Protein AF-A0A942E0E8-F1 (afdb_monomer_lite)

Organism: NCBI:txid2831468

Secondary structure (DSSP, 8-state):
--HHHHHHHHT--HHHHHHHHHHTT-----------------------TTS---HHHHHHHHHGGGEEEETTEEEETTEEE-HHHHHHHTTPPPP---

Structure (mmCIF, N/CA/C/O backbone):
data_AF-A0A942E0E8-F1
#
_entry.id   AF-A0A942E0E8-F1
#
loop_
_atom_site.group_PDB
_atom_site.id
_atom_site.type_symbol
_atom_site.label_atom_id
_atom_site.label_alt_id
_atom_site.label_comp_id
_atom_site.label_asym_id
_atom_site.label_entity_id
_atom_site.label_seq_id
_atom_site.pdbx_PDB_ins_code
_atom_site.Cartn_x
_atom_site.Cartn_y
_atom_site.Cartn_z
_atom_site.occupancy
_atom_site.B_iso_or_equiv
_atom_site.auth_seq_id
_atom_site.auth_comp_id
_atom_site.auth_asym_id
_atom_site.auth_atom_id
_atom_site.pdbx_PDB_model_num
ATOM 1 N N . MET A 1 1 ? -24.456 -1.479 18.696 1.00 61.03 1 MET A N 1
ATOM 2 C CA . MET A 1 1 ? -24.775 -0.623 19.852 1.00 61.03 1 MET A CA 1
ATOM 3 C C . MET A 1 1 ? -24.013 0.693 19.727 1.00 61.03 1 MET A C 1
ATOM 5 O O . MET A 1 1 ? -22.837 0.775 20.072 1.00 61.03 1 MET A O 1
ATOM 9 N N . ASN A 1 2 ? -24.642 1.698 19.129 1.00 80.88 2 ASN A N 1
ATOM 10 C CA . ASN A 1 2 ? -24.104 3.039 18.932 1.00 80.88 2 ASN A CA 1
ATOM 11 C C . ASN A 1 2 ? -24.375 3.914 20.175 1.00 80.88 2 ASN A C 1
ATOM 13 O O . ASN A 1 2 ? -25.296 3.651 20.944 1.00 80.88 2 ASN A O 1
ATOM 17 N N . ARG A 1 3 ? -23.587 4.976 20.395 1.00 78.19 3 ARG A N 1
ATOM 18 C CA . ARG A 1 3 ? -23.702 5.830 21.605 1.00 78.19 3 ARG A CA 1
ATOM 19 C C . ARG A 1 3 ? -25.061 6.533 21.714 1.00 78.19 3 ARG A C 1
ATOM 21 O O . ARG A 1 3 ? -25.519 6.809 22.817 1.00 78.19 3 ARG A O 1
ATOM 28 N N . GLU A 1 4 ? -25.679 6.810 20.570 1.00 82.56 4 GLU A N 1
ATOM 29 C CA . GLU A 1 4 ? -27.012 7.413 20.451 1.00 82.56 4 GLU A CA 1
ATOM 30 C C . GLU A 1 4 ? -28.120 6.449 20.883 1.00 82.56 4 GLU A C 1
ATOM 32 O O . GLU A 1 4 ? -29.027 6.850 21.605 1.00 82.56 4 GLU A O 1
ATOM 37 N N . GLU A 1 5 ? -27.991 5.164 20.547 1.00 83.00 5 GLU A N 1
ATOM 38 C CA . GLU A 1 5 ? -28.930 4.120 20.975 1.00 83.00 5 GLU A CA 1
ATOM 39 C C . GLU A 1 5 ? -28.883 3.932 22.498 1.00 83.00 5 GLU A C 1
ATOM 41 O O . GLU A 1 5 ? -29.920 3.801 23.140 1.00 83.00 5 GLU A O 1
ATOM 46 N N . ILE A 1 6 ? -27.686 3.998 23.096 1.00 80.44 6 ILE A N 1
ATOM 47 C CA . ILE A 1 6 ? -27.494 3.922 24.555 1.00 80.44 6 ILE A CA 1
ATOM 48 C C . ILE A 1 6 ? -28.147 5.128 25.247 1.00 80.44 6 ILE A C 1
ATOM 50 O O . ILE A 1 6 ? -28.820 4.974 26.262 1.00 80.44 6 ILE A O 1
ATOM 54 N N . ALA A 1 7 ? -27.978 6.331 24.696 1.00 86.44 7 ALA A N 1
ATOM 55 C CA . ALA A 1 7 ? -28.595 7.538 25.244 1.00 86.44 7 ALA A CA 1
ATOM 56 C C . ALA A 1 7 ? -30.131 7.457 25.230 1.00 86.44 7 ALA A C 1
ATOM 58 O O . ALA A 1 7 ? -30.764 7.758 26.241 1.00 86.44 7 ALA A O 1
ATOM 59 N N . ALA A 1 8 ? -30.714 6.991 24.121 1.00 86.19 8 ALA A N 1
ATOM 60 C CA . ALA A 1 8 ? -32.157 6.808 23.990 1.00 86.19 8 ALA A CA 1
ATOM 61 C C . ALA A 1 8 ? -32.697 5.716 24.928 1.00 86.19 8 ALA A C 1
ATOM 63 O O . ALA A 1 8 ? -33.716 5.921 25.580 1.00 86.19 8 ALA A O 1
ATOM 64 N N . TYR A 1 9 ? -31.990 4.589 25.048 1.00 87.94 9 TYR A N 1
ATOM 65 C CA . TYR A 1 9 ? -32.406 3.461 25.885 1.00 87.94 9 TYR A CA 1
ATOM 66 C C . TYR A 1 9 ? -32.433 3.804 27.380 1.00 87.94 9 TYR A C 1
ATOM 68 O O . TYR A 1 9 ? -33.354 3.420 28.094 1.00 87.94 9 TYR A O 1
ATOM 76 N N . TYR A 1 10 ? -31.435 4.551 27.856 1.00 86.38 10 TYR A N 1
ATOM 77 C CA . TYR A 1 10 ? -31.328 4.932 29.267 1.00 86.38 10 TYR A CA 1
ATOM 78 C C . TYR A 1 10 ? -31.939 6.309 29.579 1.00 86.38 10 TYR A C 1
ATOM 80 O O . TYR A 1 10 ? -31.873 6.749 30.724 1.00 86.38 10 TYR A O 1
ATOM 88 N N . GLY A 1 11 ? -32.506 7.009 28.588 1.00 89.94 11 GLY A N 1
ATOM 89 C CA . GLY A 1 11 ? -33.097 8.342 28.768 1.00 89.94 11 GLY A CA 1
ATOM 90 C C . GLY A 1 11 ? -32.101 9.407 29.243 1.00 89.94 11 GLY A C 1
ATOM 91 O O . GLY A 1 11 ? -32.480 10.380 29.893 1.00 89.94 11 GLY A O 1
ATOM 92 N N . VAL A 1 12 ? -30.809 9.222 28.962 1.00 89.56 12 VAL A N 1
ATOM 93 C CA . VAL A 1 12 ? -29.727 10.104 29.420 1.00 89.56 12 VAL A CA 1
ATOM 94 C C . VAL A 1 12 ? -29.124 10.886 28.261 1.00 89.56 12 VAL A C 1
ATOM 96 O O . VAL A 1 12 ? -29.130 10.457 27.111 1.00 89.56 12 VAL A O 1
ATOM 99 N N . SER A 1 13 ? -28.532 12.042 28.562 1.00 86.00 13 SER A N 1
ATOM 100 C CA . SER A 1 13 ? -27.863 12.850 27.544 1.00 86.00 13 SER A CA 1
ATOM 101 C C . SER A 1 13 ? -26.610 12.162 26.985 1.00 86.00 13 SER A C 1
ATOM 103 O O . SER A 1 13 ? -25.866 11.482 27.698 1.00 86.00 13 SER A O 1
ATOM 105 N N . LEU A 1 14 ? -26.303 12.425 25.708 1.00 83.62 14 LEU A N 1
ATOM 106 C CA . LEU A 1 14 ? -25.084 11.938 25.041 1.00 83.62 14 LEU A CA 1
ATOM 107 C C . LEU A 1 14 ? -23.798 12.304 25.799 1.00 83.62 14 LEU A C 1
ATOM 109 O O . LEU A 1 14 ? -22.821 11.555 25.773 1.00 83.62 14 LEU A O 1
ATOM 113 N N . ALA A 1 15 ? -23.783 13.455 26.475 1.00 84.44 15 ALA A N 1
ATOM 114 C CA . ALA A 1 15 ? -22.653 13.894 27.288 1.00 84.44 15 ALA A CA 1
ATOM 115 C C . ALA A 1 15 ? -22.421 12.972 28.496 1.00 84.44 15 ALA A C 1
ATOM 117 O O . ALA A 1 15 ? -21.274 12.662 28.822 1.00 84.44 15 ALA A O 1
ATOM 118 N N . ARG A 1 16 ? -23.500 12.487 29.121 1.00 86.12 16 ARG A N 1
ATOM 119 C CA . ARG A 1 16 ? -23.427 11.571 30.263 1.00 86.12 16 ARG A CA 1
ATOM 120 C C . ARG A 1 16 ? -22.938 10.188 29.844 1.00 86.12 16 ARG A C 1
ATOM 122 O O . ARG A 1 16 ? -22.036 9.653 30.478 1.00 86.12 16 ARG A O 1
ATOM 129 N N . VAL A 1 17 ? -23.417 9.688 28.704 1.00 84.38 17 VAL A N 1
ATOM 130 C CA . VAL A 1 17 ? -22.925 8.435 28.105 1.00 84.38 17 VAL A CA 1
ATOM 131 C C . VAL A 1 17 ? -21.430 8.522 27.770 1.00 84.38 17 VAL A C 1
ATOM 133 O O . VAL A 1 17 ? -20.679 7.592 28.047 1.00 84.38 17 VAL A O 1
ATOM 136 N N . LYS A 1 18 ? -20.958 9.654 27.224 1.00 82.06 18 LYS A N 1
ATOM 137 C CA . LYS A 1 18 ? -19.524 9.869 26.947 1.00 82.06 18 LYS A CA 1
ATOM 138 C C . LYS A 1 18 ? -18.667 9.848 28.216 1.00 82.06 18 LYS A C 1
ATOM 140 O O . LYS A 1 18 ? -17.576 9.286 28.173 1.00 82.06 18 LYS A O 1
ATOM 145 N N . ARG A 1 19 ? -19.147 10.437 29.320 1.00 83.75 19 ARG A N 1
ATOM 146 C CA . ARG A 1 19 ? -18.457 10.395 30.620 1.00 83.75 19 ARG A CA 1
ATOM 147 C C . ARG A 1 19 ? -18.349 8.975 31.159 1.00 83.75 19 ARG A C 1
ATOM 149 O O . ARG A 1 19 ? -17.252 8.567 31.507 1.00 83.75 19 ARG A O 1
ATOM 156 N N . TRP A 1 20 ? -19.432 8.203 31.128 1.00 85.56 20 TRP A N 1
ATOM 157 C CA . TRP A 1 20 ? -19.399 6.806 31.568 1.00 85.56 20 TRP A CA 1
ATOM 158 C C . TRP A 1 20 ? -18.444 5.947 30.744 1.00 85.56 20 TRP A C 1
ATOM 160 O O . TRP A 1 20 ? -17.701 5.157 31.308 1.00 85.56 20 TRP A O 1
ATOM 170 N N . ILE A 1 21 ? -18.398 6.130 29.421 1.00 79.06 21 ILE A N 1
ATOM 171 C CA . ILE A 1 21 ? -17.434 5.419 28.563 1.00 79.06 21 ILE A CA 1
ATOM 172 C C . ILE A 1 21 ? -15.987 5.763 28.951 1.00 79.06 21 ILE A C 1
ATOM 174 O O . ILE A 1 21 ? -15.130 4.882 28.934 1.00 79.06 21 ILE A O 1
ATOM 178 N N . ALA A 1 22 ? -15.719 7.025 29.301 1.00 79.38 22 ALA A N 1
ATOM 179 C CA . ALA A 1 22 ? -14.399 7.465 29.744 1.00 79.38 22 ALA A CA 1
ATOM 180 C C . ALA A 1 22 ? -14.037 6.929 31.142 1.00 79.38 22 ALA A C 1
ATOM 182 O O . ALA A 1 22 ? -12.912 6.483 31.338 1.00 79.38 22 ALA A O 1
ATOM 183 N N . GLU A 1 23 ? -14.981 6.934 32.088 1.00 80.69 23 GLU A N 1
ATOM 184 C CA . GLU A 1 23 ? -14.788 6.434 33.460 1.00 80.69 23 GLU A CA 1
ATOM 185 C C . GLU A 1 23 ? -14.635 4.911 33.516 1.00 80.69 23 GLU A C 1
ATOM 187 O O . GLU A 1 23 ? -13.802 4.399 34.256 1.00 80.69 23 GLU A O 1
ATOM 192 N N . LEU A 1 24 ? -15.396 4.179 32.698 1.00 79.81 24 LEU A N 1
ATOM 193 C CA . LEU A 1 24 ? -15.352 2.716 32.633 1.00 79.81 24 LEU A CA 1
ATOM 194 C C . LEU A 1 24 ? -14.158 2.186 31.824 1.00 79.81 24 LEU A C 1
ATOM 196 O O . LEU A 1 24 ? -14.026 0.975 31.659 1.00 79.81 24 LEU A O 1
ATOM 200 N N . GLY A 1 25 ? -13.313 3.070 31.280 1.00 70.06 25 GLY A N 1
ATOM 201 C CA . GLY A 1 25 ? -12.127 2.686 30.513 1.00 70.06 25 GLY A CA 1
ATOM 202 C C . GLY A 1 25 ? -12.437 1.846 29.273 1.00 70.06 25 GLY A C 1
ATOM 203 O O . GLY A 1 25 ? -11.551 1.154 28.774 1.00 70.06 25 GLY A O 1
ATOM 204 N N . VAL A 1 26 ? -13.678 1.878 28.771 1.00 67.62 26 VAL A N 1
ATOM 205 C CA . VAL A 1 26 ? -14.065 1.102 27.591 1.00 67.62 26 VAL A CA 1
ATOM 206 C C . VAL A 1 26 ? -13.301 1.690 26.408 1.00 67.62 26 VAL A C 1
ATOM 208 O O . VAL A 1 26 ? -13.554 2.850 26.056 1.00 67.62 26 VAL A O 1
ATOM 211 N N . PRO A 1 27 ? -12.366 0.940 25.788 1.00 61.59 27 PRO A N 1
ATOM 212 C CA . PRO A 1 27 ? -11.603 1.450 24.664 1.00 61.59 27 PRO A CA 1
ATOM 213 C C . PRO A 1 27 ? -12.603 1.895 23.608 1.00 61.59 27 PRO A C 1
ATOM 215 O O . PRO A 1 27 ? -13.450 1.116 23.160 1.00 61.59 27 PRO A O 1
ATOM 218 N N . ALA A 1 28 ? -12.567 3.189 23.279 1.00 60.31 28 ALA A N 1
ATOM 219 C CA . ALA A 1 28 ? -13.449 3.755 22.281 1.00 60.31 28 ALA A CA 1
ATOM 220 C C . ALA A 1 28 ? -13.306 2.891 21.034 1.00 60.31 28 ALA A C 1
ATOM 222 O O . ALA A 1 28 ? -12.205 2.816 20.492 1.00 60.31 28 ALA A O 1
ATOM 223 N N . SER A 1 29 ? -14.397 2.214 20.640 1.00 55.97 29 SER A N 1
ATOM 224 C CA . SER A 1 29 ? -14.442 1.397 19.428 1.00 55.97 29 SER A CA 1
ATOM 225 C C . SER A 1 29 ? -13.718 2.184 18.354 1.00 55.97 29 SER A C 1
ATOM 227 O O . SER A 1 29 ? -14.131 3.305 18.028 1.00 55.97 29 SER A O 1
ATOM 229 N N . HIS A 1 30 ? -12.556 1.666 17.949 1.00 54.16 30 HIS A N 1
ATOM 230 C CA . HIS A 1 30 ? -11.719 2.295 16.954 1.00 54.16 30 HIS A CA 1
ATOM 231 C C . HIS A 1 30 ? -12.606 2.409 15.724 1.00 54.16 30 HIS A C 1
ATOM 233 O O . HIS A 1 30 ? -12.765 1.449 14.976 1.00 54.16 30 HIS A O 1
ATOM 239 N N . LYS A 1 31 ? -13.211 3.585 15.514 1.00 49.78 31 LYS A N 1
ATOM 240 C CA . LYS A 1 31 ? -13.616 3.984 14.180 1.00 49.78 31 LYS A CA 1
ATOM 241 C C . LYS A 1 31 ? -12.324 3.852 13.407 1.00 49.78 31 LYS A C 1
ATOM 243 O O . LYS A 1 31 ? -11.398 4.631 13.638 1.00 49.78 31 LYS A O 1
ATOM 248 N N . THR A 1 32 ? -12.236 2.812 12.584 1.00 50.28 32 THR A N 1
ATOM 249 C CA . THR A 1 32 ? -11.285 2.732 11.491 1.00 50.28 32 THR A CA 1
ATOM 250 C C . THR A 1 32 ? -11.319 4.113 10.878 1.00 50.28 32 THR A C 1
ATOM 252 O O . THR A 1 32 ? -12.335 4.506 10.301 1.00 50.28 32 THR A O 1
ATOM 255 N N . LYS A 1 33 ? -10.280 4.913 11.150 1.00 46.78 33 LYS A N 1
ATOM 256 C CA . LYS A 1 33 ? -10.065 6.180 10.471 1.00 46.78 33 LYS A CA 1
ATOM 257 C C . LYS A 1 33 ? -10.079 5.763 9.016 1.00 46.78 33 LYS A C 1
ATOM 259 O O . LYS A 1 33 ? -9.122 5.145 8.561 1.00 46.78 33 LYS A O 1
ATOM 264 N N . GLY A 1 34 ? -11.194 6.008 8.331 1.00 47.69 34 GLY A N 1
ATOM 265 C CA . GLY A 1 34 ? -11.211 6.002 6.888 1.00 47.69 34 GLY A CA 1
ATOM 266 C C . GLY A 1 34 ? -10.115 6.979 6.537 1.00 47.69 34 GLY A C 1
ATOM 267 O O . GLY A 1 34 ? -10.233 8.174 6.816 1.00 47.69 34 GLY A O 1
ATOM 268 N N . THR A 1 35 ? -8.984 6.453 6.089 1.00 50.47 35 THR A N 1
ATOM 269 C CA . THR A 1 35 ? -7.904 7.250 5.550 1.00 50.47 35 THR A CA 1
ATOM 270 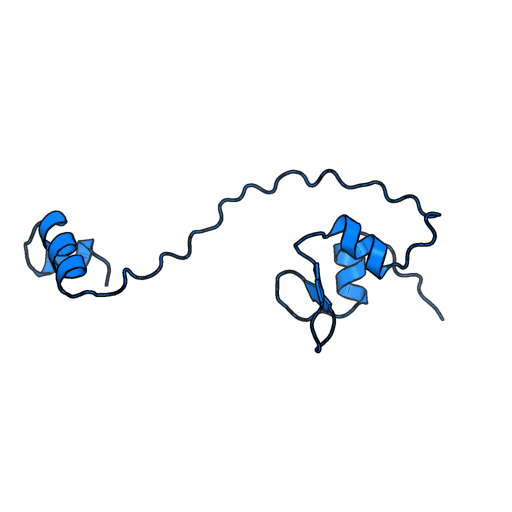C C . THR A 1 35 ? -8.467 7.837 4.274 1.00 50.47 35 THR A C 1
ATOM 272 O O . THR A 1 35 ? -8.261 7.309 3.188 1.00 50.47 35 THR A O 1
ATOM 275 N N . ASN A 1 36 ? -9.192 8.944 4.418 1.00 48.59 36 ASN A N 1
ATOM 276 C CA . ASN A 1 36 ? -9.411 9.935 3.382 1.00 48.59 36 ASN A CA 1
ATOM 277 C C . ASN A 1 36 ? -8.069 10.642 3.138 1.00 48.59 36 ASN A C 1
ATOM 279 O O . ASN A 1 36 ? -7.929 11.856 3.240 1.00 48.59 36 ASN A O 1
ATOM 283 N N . THR A 1 37 ? -7.033 9.853 2.861 1.00 51.56 37 THR A N 1
ATOM 284 C CA . THR A 1 37 ? -5.872 10.339 2.150 1.00 51.56 37 THR A CA 1
ATOM 285 C C . THR A 1 37 ? -6.344 10.343 0.713 1.00 51.56 37 THR A C 1
ATOM 287 O O . THR A 1 37 ? -6.317 9.309 0.048 1.00 51.56 37 THR A O 1
ATOM 290 N N . ALA A 1 38 ? -6.854 11.491 0.262 1.00 51.84 38 ALA A N 1
ATOM 291 C CA . ALA A 1 38 ? -6.986 11.752 -1.162 1.00 51.84 38 ALA A CA 1
ATOM 292 C C . ALA A 1 38 ? -5.705 11.232 -1.837 1.00 51.84 38 ALA A C 1
ATOM 294 O O . ALA A 1 38 ? -4.615 11.522 -1.321 1.00 51.84 38 ALA A O 1
ATOM 295 N N . PRO A 1 39 ? -5.791 10.411 -2.899 1.00 51.59 39 PRO A N 1
ATOM 296 C CA . PRO A 1 39 ? -4.597 9.929 -3.563 1.00 51.59 39 PRO A CA 1
ATOM 297 C C . PRO A 1 39 ? -3.851 11.168 -4.049 1.00 51.59 39 PRO A C 1
ATOM 299 O O . PRO A 1 39 ? -4.276 11.828 -4.995 1.00 51.59 39 PRO A O 1
ATOM 302 N N . ARG A 1 40 ? -2.756 11.526 -3.361 1.00 52.06 40 ARG A N 1
ATOM 303 C CA . ARG A 1 40 ? -1.778 12.457 -3.920 1.00 52.06 40 ARG A CA 1
ATOM 304 C C . ARG A 1 40 ? -1.483 11.904 -5.309 1.00 52.06 40 ARG A C 1
ATOM 306 O O . ARG A 1 40 ? -1.182 10.708 -5.382 1.00 52.06 40 ARG A O 1
ATOM 313 N N . PRO A 1 41 ? -1.585 12.700 -6.385 1.00 48.91 41 PRO A N 1
ATOM 314 C CA . PRO A 1 41 ? -1.075 12.264 -7.667 1.00 48.91 41 PRO A CA 1
ATOM 315 C C . PRO A 1 41 ? 0.398 11.957 -7.427 1.00 48.91 41 PRO A C 1
ATOM 317 O O . PRO A 1 41 ? 1.209 12.851 -7.188 1.00 48.91 41 PRO A O 1
ATOM 320 N N . VAL A 1 42 ? 0.709 10.664 -7.340 1.00 54.97 42 VAL A N 1
ATOM 321 C CA . VAL A 1 42 ? 2.076 10.186 -7.247 1.00 54.97 42 VAL A CA 1
ATOM 322 C C . VAL A 1 42 ? 2.663 10.631 -8.566 1.00 54.97 42 VAL A C 1
ATOM 324 O O . VAL A 1 42 ? 2.261 10.138 -9.620 1.00 54.97 42 VAL A O 1
ATOM 327 N N . MET A 1 43 ? 3.497 11.665 -8.502 1.00 48.56 43 MET A N 1
ATOM 328 C CA . MET A 1 43 ? 4.276 12.149 -9.624 1.00 48.56 43 MET A CA 1
ATOM 329 C C . MET A 1 43 ? 5.076 10.940 -10.089 1.00 48.56 43 MET A C 1
ATOM 331 O O . MET A 1 43 ? 6.031 10.547 -9.426 1.00 48.56 43 MET A O 1
ATOM 335 N N . ARG A 1 44 ? 4.571 10.251 -11.119 1.00 50.16 44 ARG A N 1
ATOM 336 C CA . ARG A 1 44 ? 5.153 9.005 -11.607 1.00 50.16 44 ARG A CA 1
ATOM 337 C C . ARG A 1 44 ? 6.533 9.388 -12.120 1.00 50.16 44 ARG A C 1
ATOM 339 O O . ARG A 1 44 ? 6.589 10.158 -13.083 1.00 50.16 44 ARG A O 1
ATOM 346 N N . PRO A 1 45 ? 7.630 8.920 -11.508 1.00 54.19 45 PRO A N 1
ATOM 347 C CA . PRO A 1 45 ? 8.916 9.042 -12.158 1.00 54.19 45 PRO A CA 1
ATOM 348 C C . PRO A 1 45 ? 8.763 8.298 -13.483 1.00 54.19 45 PRO A C 1
ATOM 350 O O . PRO A 1 45 ? 8.370 7.129 -13.491 1.00 54.19 45 PRO A O 1
ATOM 353 N N . ARG A 1 46 ? 8.982 8.981 -14.610 1.00 54.31 46 ARG A N 1
ATOM 354 C CA . ARG A 1 46 ? 9.229 8.291 -15.876 1.00 54.31 46 ARG A CA 1
ATOM 355 C C . ARG A 1 46 ? 10.591 7.632 -15.700 1.00 54.31 46 ARG A C 1
ATOM 357 O O . ARG A 1 46 ? 11.603 8.255 -15.988 1.00 54.31 46 ARG A O 1
ATOM 364 N N . VAL A 1 47 ? 10.605 6.452 -15.082 1.00 57.47 47 VAL A N 1
ATOM 365 C CA . VAL A 1 47 ? 11.817 5.644 -14.976 1.00 57.47 47 VAL A CA 1
ATOM 366 C C . VAL A 1 47 ? 12.163 5.284 -16.411 1.00 57.47 47 VAL A C 1
ATOM 368 O O . VAL A 1 47 ? 11.341 4.667 -17.089 1.00 57.47 47 VAL A O 1
ATOM 371 N N . ALA A 1 48 ? 13.295 5.786 -16.896 1.00 58.28 48 ALA A N 1
ATOM 372 C CA . ALA A 1 48 ? 13.736 5.507 -18.248 1.00 58.28 48 ALA A CA 1
ATOM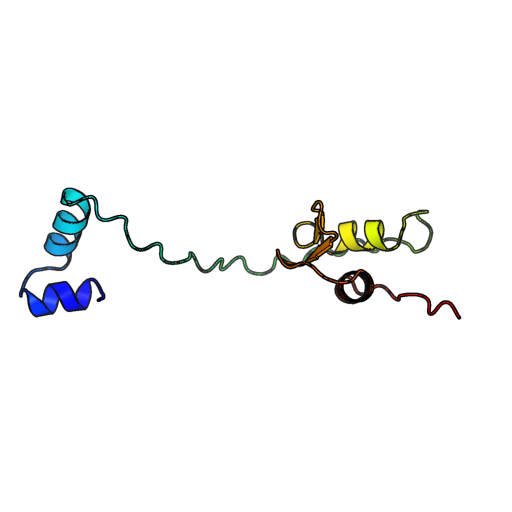 373 C C . ALA A 1 48 ? 13.987 4.000 -18.377 1.00 58.28 48 ALA A C 1
ATOM 375 O O . ALA A 1 48 ? 14.299 3.308 -17.399 1.00 58.28 48 ALA A O 1
ATOM 376 N N . ASP A 1 49 ? 13.814 3.461 -19.580 1.00 60.56 49 ASP A N 1
ATOM 377 C CA . ASP A 1 49 ? 13.953 2.024 -19.784 1.00 60.56 49 ASP A CA 1
ATOM 378 C C . ASP A 1 49 ? 15.387 1.518 -19.516 1.00 60.56 49 ASP A C 1
ATOM 380 O O . ASP A 1 49 ? 15.546 0.365 -19.110 1.00 60.56 49 ASP A O 1
ATOM 384 N N . ASP A 1 50 ? 16.382 2.410 -19.556 1.00 59.50 50 ASP A N 1
ATOM 385 C CA . ASP A 1 50 ? 17.821 2.117 -19.559 1.00 59.50 50 ASP A CA 1
ATOM 386 C C . ASP A 1 50 ? 18.567 2.260 -18.215 1.00 59.50 50 ASP A C 1
ATOM 388 O O . ASP A 1 50 ? 19.784 2.098 -18.174 1.00 59.50 50 ASP A O 1
ATOM 392 N N . ASP A 1 51 ? 17.890 2.506 -17.089 1.00 63.91 51 ASP A N 1
ATOM 393 C CA . ASP A 1 51 ? 18.570 2.755 -15.796 1.00 63.91 51 ASP A CA 1
ATOM 394 C C . ASP A 1 51 ? 19.260 1.513 -15.167 1.00 63.91 51 ASP A C 1
ATOM 396 O O . ASP A 1 51 ? 19.683 1.548 -14.012 1.00 63.91 51 ASP A O 1
ATOM 400 N N . GLY A 1 52 ? 19.345 0.377 -15.874 1.00 75.50 52 GLY A N 1
ATOM 401 C CA . GLY A 1 52 ? 19.935 -0.869 -15.352 1.00 75.50 52 GLY A CA 1
ATOM 402 C C . GLY A 1 52 ? 19.165 -1.493 -14.176 1.00 75.50 52 GLY A C 1
ATOM 403 O O . GLY A 1 52 ? 19.650 -2.422 -13.533 1.00 75.50 52 GLY A O 1
ATOM 404 N N . LEU A 1 53 ? 17.963 -0.987 -13.889 1.00 79.06 53 LEU A N 1
ATOM 405 C CA . LEU A 1 53 ? 17.107 -1.435 -12.794 1.00 79.06 53 LEU A CA 1
ATOM 406 C C . LEU A 1 53 ? 16.309 -2.677 -13.184 1.00 79.06 53 LEU A C 1
ATOM 408 O O . LEU A 1 53 ? 15.732 -2.761 -14.272 1.00 79.06 53 LEU A O 1
ATOM 412 N N . THR A 1 54 ? 16.180 -3.604 -12.239 1.00 84.00 54 THR A N 1
ATOM 413 C CA . THR A 1 54 ? 15.298 -4.766 -12.389 1.00 84.00 54 THR A CA 1
ATOM 414 C C . THR A 1 54 ? 13.830 -4.327 -12.460 1.00 84.00 54 THR A C 1
ATOM 416 O O . THR A 1 54 ? 13.436 -3.299 -11.900 1.00 84.00 54 THR A O 1
ATOM 419 N N . LEU A 1 55 ? 12.968 -5.138 -13.087 1.00 83.62 55 LEU A N 1
ATOM 420 C CA . LEU A 1 55 ? 11.519 -4.872 -13.158 1.00 83.62 55 LEU A CA 1
ATOM 421 C C . LEU A 1 55 ? 10.893 -4.637 -11.774 1.00 83.62 55 LEU A C 1
ATOM 423 O O . LEU A 1 55 ? 9.974 -3.835 -11.627 1.00 83.62 55 LEU A O 1
ATOM 427 N N . ILE A 1 56 ? 11.416 -5.306 -10.747 1.00 86.06 56 ILE A N 1
ATOM 428 C CA . ILE A 1 56 ? 10.955 -5.184 -9.362 1.00 86.06 56 ILE A CA 1
ATOM 429 C C . ILE A 1 56 ? 11.403 -3.861 -8.737 1.00 86.06 56 ILE A C 1
ATOM 431 O O . ILE A 1 56 ? 10.635 -3.242 -8.003 1.00 86.06 56 ILE A O 1
ATOM 435 N N . GLU A 1 57 ? 12.614 -3.394 -9.026 1.00 83.44 57 GLU A N 1
ATOM 436 C CA . GLU A 1 57 ? 13.085 -2.087 -8.559 1.00 83.44 57 GLU A CA 1
ATOM 437 C C . GLU A 1 57 ? 12.337 -0.947 -9.246 1.00 83.44 57 GLU A C 1
ATOM 439 O O . GLU A 1 57 ? 11.892 -0.020 -8.566 1.00 83.44 57 GLU A O 1
ATOM 444 N N . LYS A 1 58 ? 12.085 -1.064 -10.557 1.00 83.88 58 LYS A N 1
ATOM 445 C CA . LYS A 1 58 ? 11.193 -0.147 -11.281 1.00 83.88 58 LYS A CA 1
ATOM 446 C C . LYS A 1 58 ? 9.793 -0.153 -10.660 1.00 83.88 58 LYS A C 1
ATOM 448 O O . LYS A 1 58 ? 9.242 0.907 -10.361 1.00 83.88 58 LYS A O 1
ATOM 453 N N . ALA A 1 59 ? 9.244 -1.334 -10.367 1.00 85.69 59 ALA A N 1
ATOM 454 C CA . ALA A 1 59 ? 7.951 -1.456 -9.698 1.00 85.69 59 ALA A CA 1
ATOM 455 C C . ALA A 1 59 ? 7.959 -0.809 -8.305 1.00 85.69 59 ALA A C 1
ATOM 457 O O . ALA A 1 59 ? 7.003 -0.125 -7.949 1.00 85.69 59 ALA A O 1
ATOM 458 N N . ARG A 1 60 ? 9.047 -0.942 -7.538 1.00 86.31 60 ARG A N 1
ATOM 459 C CA . ARG A 1 60 ? 9.200 -0.313 -6.219 1.00 86.31 60 ARG A CA 1
ATOM 460 C C . ARG A 1 60 ? 9.252 1.208 -6.306 1.00 86.31 60 ARG A C 1
ATOM 462 O O . ARG A 1 60 ? 8.656 1.868 -5.458 1.00 86.31 60 ARG A O 1
ATOM 469 N N . LEU A 1 61 ? 9.920 1.767 -7.313 1.00 85.56 61 LEU A N 1
ATOM 470 C CA . LEU A 1 61 ? 9.948 3.215 -7.543 1.00 85.56 61 LEU A CA 1
ATOM 471 C C . LEU A 1 61 ? 8.556 3.761 -7.880 1.00 85.56 61 LEU A C 1
ATOM 473 O O . LEU A 1 61 ? 8.173 4.815 -7.376 1.00 85.56 61 LEU A O 1
ATOM 477 N N . ILE A 1 62 ? 7.782 3.028 -8.685 1.00 84.19 62 ILE A N 1
ATOM 478 C CA . ILE A 1 62 ? 6.442 3.448 -9.116 1.00 84.19 62 ILE A CA 1
ATOM 479 C C . ILE A 1 62 ? 5.401 3.256 -8.001 1.00 84.19 62 ILE A C 1
ATOM 481 O O . ILE A 1 62 ? 4.602 4.152 -7.725 1.00 84.19 62 ILE A O 1
ATOM 485 N N . LEU A 1 63 ? 5.392 2.088 -7.353 1.00 85.62 63 LEU A N 1
ATOM 486 C CA . LEU A 1 63 ? 4.412 1.718 -6.325 1.00 85.62 63 LEU A CA 1
ATOM 487 C C . LEU A 1 63 ? 4.744 2.319 -4.952 1.00 85.62 63 LEU A C 1
ATOM 489 O O . LEU A 1 63 ? 3.847 2.514 -4.125 1.00 85.62 63 LEU A O 1
ATOM 493 N N . GLY A 1 64 ? 6.017 2.626 -4.695 1.00 86.31 64 GLY A N 1
ATOM 494 C CA . GLY A 1 64 ? 6.489 3.245 -3.462 1.00 86.31 64 GLY A CA 1
ATOM 495 C C . GLY A 1 64 ? 6.011 2.495 -2.220 1.00 86.31 64 GLY A C 1
ATOM 496 O O . GLY A 1 64 ? 6.250 1.302 -2.064 1.00 86.31 64 GLY A O 1
ATOM 497 N N . LYS A 1 65 ? 5.281 3.195 -1.342 1.00 85.38 65 LYS A N 1
ATOM 498 C CA . LYS A 1 65 ? 4.762 2.658 -0.067 1.00 85.38 65 LYS A CA 1
ATOM 499 C C . LYS A 1 65 ? 3.708 1.556 -0.220 1.00 85.38 65 LYS A C 1
ATOM 501 O O . LYS A 1 65 ? 3.395 0.897 0.765 1.00 85.38 65 LYS A O 1
ATOM 506 N N . ARG A 1 66 ? 3.129 1.387 -1.412 1.00 84.25 66 ARG A N 1
ATOM 507 C CA . ARG A 1 66 ? 2.162 0.311 -1.684 1.00 84.25 66 ARG A CA 1
ATOM 508 C C . ARG A 1 66 ? 2.845 -1.037 -1.843 1.00 84.25 66 ARG A C 1
ATOM 510 O O . ARG A 1 66 ? 2.209 -2.065 -1.634 1.00 84.25 66 ARG A O 1
ATOM 517 N N . MET A 1 67 ? 4.123 -1.024 -2.214 1.00 86.25 67 MET A N 1
ATOM 518 C CA . MET A 1 67 ? 4.928 -2.217 -2.383 1.00 86.25 67 MET A CA 1
ATOM 519 C C . MET A 1 67 ? 5.829 -2.421 -1.168 1.00 86.25 67 MET A C 1
ATOM 521 O O . MET A 1 67 ? 6.670 -1.582 -0.848 1.00 86.25 67 MET A O 1
ATOM 525 N N . SER A 1 68 ? 5.695 -3.585 -0.545 1.00 86.81 68 SER A N 1
ATOM 526 C CA . SER A 1 68 ? 6.544 -4.027 0.560 1.00 86.81 68 SER A CA 1
ATOM 527 C C . SER A 1 68 ? 7.126 -5.403 0.257 1.00 86.81 68 SER A C 1
ATOM 529 O O . SER A 1 68 ? 6.657 -6.114 -0.634 1.00 86.81 68 S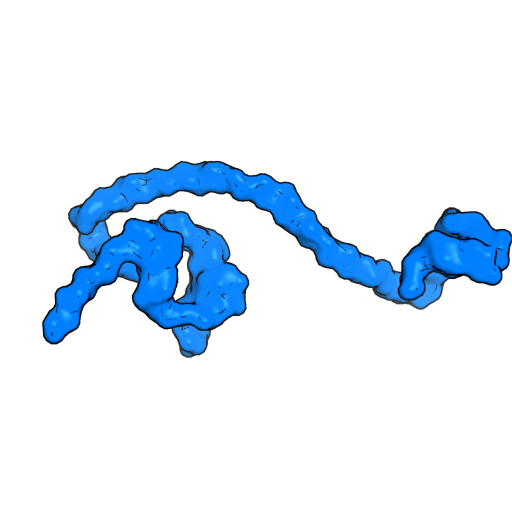ER A O 1
ATOM 531 N N . ARG A 1 69 ? 8.164 -5.790 0.997 1.00 87.31 69 ARG A N 1
ATOM 532 C CA . ARG A 1 69 ? 8.759 -7.125 0.931 1.00 87.31 69 ARG A CA 1
ATOM 533 C C . ARG A 1 69 ? 8.763 -7.728 2.326 1.00 87.31 69 ARG A C 1
ATOM 535 O O . ARG A 1 69 ? 9.093 -7.036 3.283 1.00 87.31 69 ARG A O 1
ATOM 542 N N . ASP A 1 70 ? 8.416 -9.001 2.401 1.00 85.75 70 ASP A N 1
ATOM 543 C CA . ASP A 1 70 ? 8.466 -9.804 3.619 1.00 85.75 70 ASP A CA 1
ATOM 544 C C . ASP A 1 70 ? 9.173 -11.139 3.331 1.00 85.75 70 ASP A C 1
ATOM 546 O O . ASP A 1 70 ? 9.507 -11.439 2.179 1.00 85.75 70 ASP A O 1
ATOM 550 N N . TYR A 1 71 ? 9.381 -11.972 4.353 1.00 85.44 71 TYR A N 1
ATOM 551 C CA . TYR A 1 71 ? 9.973 -13.309 4.195 1.00 85.44 71 TYR A CA 1
ATOM 552 C C . TYR A 1 71 ? 9.145 -14.224 3.277 1.00 85.44 71 TYR A C 1
ATOM 554 O O . TYR A 1 71 ? 9.684 -15.150 2.679 1.00 85.44 71 TYR A O 1
ATOM 562 N N . ARG A 1 72 ? 7.840 -13.951 3.135 1.00 83.19 72 ARG A N 1
ATOM 563 C CA . ARG A 1 72 ? 6.914 -14.697 2.263 1.00 83.19 72 ARG A CA 1
ATOM 564 C C . ARG A 1 72 ? 6.945 -14.258 0.796 1.00 83.19 72 ARG A C 1
ATOM 566 O O . ARG A 1 72 ? 6.296 -14.897 -0.026 1.00 83.19 72 ARG A O 1
ATOM 573 N N . GLY A 1 73 ? 7.638 -13.166 0.465 1.00 87.94 73 GLY A N 1
ATOM 574 C CA . GLY A 1 73 ? 7.698 -12.613 -0.889 1.00 87.94 73 GLY A CA 1
ATOM 575 C C . GLY A 1 73 ? 7.279 -11.146 -0.963 1.00 87.94 73 GLY A C 1
ATOM 576 O O . GLY A 1 73 ? 7.544 -10.356 -0.053 1.00 87.94 73 GLY A O 1
ATOM 577 N N . TYR A 1 74 ? 6.652 -10.766 -2.077 1.00 89.56 74 TYR A N 1
ATOM 578 C CA . TYR A 1 74 ? 6.263 -9.382 -2.340 1.00 89.56 74 TYR A CA 1
ATOM 579 C C . TYR A 1 74 ? 4.824 -9.107 -1.934 1.00 89.56 74 TYR A C 1
ATOM 581 O O . TYR A 1 74 ? 3.929 -9.920 -2.169 1.00 89.56 74 TYR A O 1
ATOM 589 N N . LEU A 1 75 ? 4.613 -7.932 -1.349 1.00 90.31 75 LEU A N 1
ATOM 590 C CA . LEU A 1 75 ? 3.309 -7.470 -0.920 1.00 90.31 75 LEU A CA 1
ATOM 591 C C . LEU A 1 75 ? 2.894 -6.239 -1.705 1.00 90.31 75 LEU A C 1
ATOM 593 O O . LEU A 1 75 ? 3.680 -5.306 -1.870 1.00 90.31 75 LEU A O 1
ATOM 597 N N . LEU A 1 76 ? 1.630 -6.229 -2.107 1.00 88.88 76 LEU A N 1
ATOM 598 C CA . LEU A 1 76 ? 0.943 -5.063 -2.636 1.00 88.88 76 LEU A CA 1
ATOM 599 C C . LEU A 1 76 ? -0.208 -4.733 -1.687 1.00 88.88 76 LEU A C 1
ATOM 601 O O . LEU A 1 76 ? -1.058 -5.582 -1.422 1.00 88.88 76 LEU A O 1
ATOM 605 N N . ASP A 1 77 ? -0.192 -3.527 -1.124 1.00 87.19 77 ASP A N 1
ATOM 606 C CA . ASP A 1 77 ? -1.192 -3.049 -0.161 1.00 87.19 77 ASP A CA 1
ATOM 607 C C . ASP A 1 77 ? -1.391 -4.018 1.035 1.00 87.19 77 ASP A C 1
ATOM 609 O O . ASP A 1 77 ? -2.497 -4.218 1.534 1.00 87.19 77 ASP A O 1
ATOM 613 N N . GLY A 1 78 ? -0.302 -4.657 1.486 1.00 85.69 78 GLY A N 1
ATOM 614 C CA . GLY A 1 78 ? -0.298 -5.581 2.629 1.00 85.69 78 GLY A CA 1
ATOM 615 C C . GLY A 1 78 ? -0.727 -7.021 2.319 1.00 85.69 78 GLY A C 1
ATOM 616 O O . GLY A 1 78 ? -0.832 -7.828 3.240 1.00 85.69 78 GLY A O 1
ATOM 617 N N . ARG A 1 79 ? -0.951 -7.377 1.048 1.00 87.88 79 ARG A N 1
ATOM 618 C CA . ARG A 1 79 ? -1.274 -8.749 0.620 1.00 87.88 79 ARG A CA 1
ATOM 619 C C . ARG A 1 79 ? -0.142 -9.344 -0.196 1.00 87.88 79 ARG A C 1
ATOM 621 O O . ARG A 1 79 ? 0.393 -8.664 -1.064 1.00 87.88 79 ARG A O 1
ATOM 628 N N . VAL A 1 80 ? 0.184 -10.613 0.048 1.00 89.62 80 VAL A N 1
ATOM 629 C CA . VAL A 1 80 ? 1.177 -11.340 -0.754 1.00 89.62 80 VAL A CA 1
ATOM 630 C C . VAL A 1 80 ? 0.646 -11.503 -2.176 1.00 89.62 80 VAL A C 1
ATOM 632 O O . VAL A 1 80 ? -0.469 -11.987 -2.373 1.00 89.62 80 VAL A O 1
ATOM 635 N N . VAL A 1 81 ? 1.438 -11.086 -3.160 1.00 88.88 81 VAL A N 1
ATOM 636 C CA . VAL A 1 81 ? 1.085 -11.147 -4.581 1.00 88.88 81 VAL A CA 1
ATOM 637 C C . VAL A 1 81 ? 2.206 -11.781 -5.396 1.00 88.88 81 VAL A C 1
ATOM 639 O O . VAL A 1 81 ? 3.383 -11.715 -5.038 1.00 88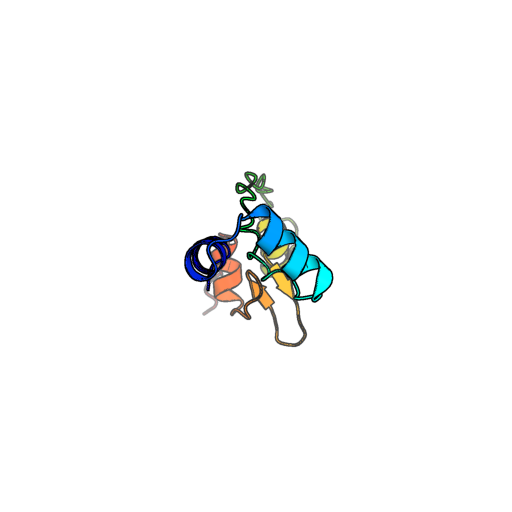.88 81 VAL A O 1
ATOM 642 N N . ARG A 1 82 ? 1.835 -12.384 -6.529 1.00 88.75 82 ARG A N 1
ATOM 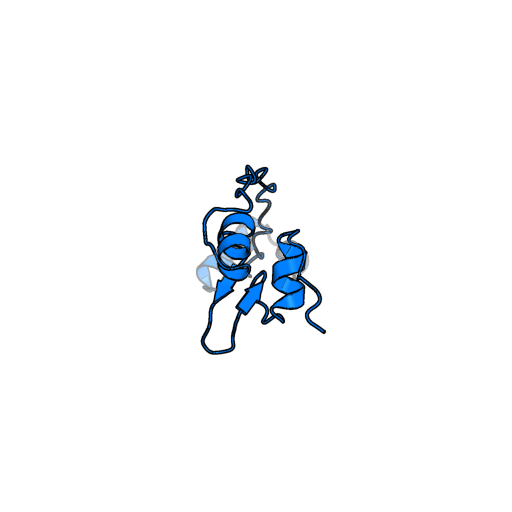643 C CA . ARG A 1 82 ? 2.799 -12.843 -7.534 1.00 88.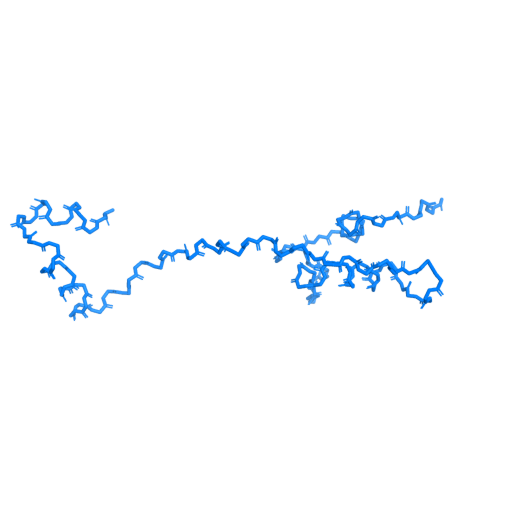75 82 ARG A CA 1
ATOM 644 C C . ARG A 1 82 ? 3.525 -11.654 -8.158 1.00 88.75 82 ARG A C 1
ATOM 646 O O . ARG A 1 82 ? 2.938 -10.585 -8.326 1.00 88.75 82 ARG A O 1
ATOM 653 N N . VAL A 1 83 ? 4.773 -11.881 -8.566 1.00 85.44 83 VAL A N 1
ATOM 654 C CA . VAL A 1 83 ? 5.612 -10.868 -9.225 1.00 85.44 83 VAL A CA 1
ATOM 655 C C . VAL A 1 83 ? 4.919 -10.314 -10.472 1.00 85.44 83 VAL A C 1
ATOM 657 O O . VAL A 1 83 ? 4.858 -9.102 -10.633 1.00 85.44 83 VAL A O 1
ATOM 660 N N . ASP A 1 84 ? 4.280 -11.168 -11.276 1.00 85.38 84 ASP A N 1
ATOM 661 C CA . ASP A 1 84 ? 3.535 -10.758 -12.478 1.00 85.38 84 ASP A CA 1
ATOM 662 C C . ASP A 1 84 ? 2.457 -9.704 -12.180 1.00 85.38 84 ASP A C 1
ATOM 664 O O . ASP A 1 84 ? 2.321 -8.699 -12.876 1.00 85.38 84 ASP A O 1
ATOM 668 N N . VAL A 1 85 ? 1.691 -9.922 -11.106 1.00 86.19 85 VAL A N 1
ATOM 669 C CA . VAL A 1 85 ? 0.597 -9.035 -10.683 1.00 86.19 85 VAL A CA 1
ATOM 670 C C . VAL A 1 85 ? 1.155 -7.711 -10.174 1.00 86.19 85 VAL A C 1
ATOM 672 O O . VAL A 1 85 ? 0.588 -6.654 -10.437 1.00 86.19 85 VAL A O 1
ATOM 675 N N . LEU A 1 86 ? 2.286 -7.765 -9.476 1.00 88.44 86 LEU A N 1
ATOM 676 C CA . LEU A 1 86 ? 2.968 -6.592 -8.949 1.00 88.44 86 LEU A CA 1
ATOM 677 C C . LEU A 1 86 ? 3.552 -5.714 -10.063 1.00 88.44 86 LEU A C 1
ATOM 679 O O . LEU A 1 86 ? 3.369 -4.498 -10.044 1.00 88.44 86 LEU A O 1
ATOM 683 N N . VAL A 1 87 ? 4.192 -6.322 -11.061 1.00 86.38 87 VAL A N 1
ATOM 684 C CA . VAL A 1 87 ? 4.759 -5.613 -12.217 1.00 86.38 87 VAL A CA 1
ATOM 685 C C . VAL A 1 87 ? 3.641 -4.997 -13.068 1.00 86.38 87 VAL A C 1
ATOM 687 O O . VAL A 1 87 ? 3.712 -3.814 -13.405 1.00 86.38 87 VAL A O 1
ATOM 690 N N . ARG A 1 88 ? 2.535 -5.724 -13.297 1.00 85.25 88 ARG A N 1
ATOM 691 C CA . ARG A 1 88 ? 1.335 -5.164 -13.951 1.00 85.25 88 ARG A CA 1
ATOM 692 C C . ARG A 1 88 ? 0.712 -4.017 -13.157 1.00 85.25 88 ARG A C 1
ATOM 694 O O . ARG A 1 88 ? 0.303 -3.024 -13.750 1.00 85.25 88 ARG A O 1
ATOM 701 N N . ALA A 1 89 ? 0.659 -4.113 -11.827 1.00 84.31 89 ALA A N 1
ATOM 702 C CA . ALA A 1 89 ? 0.145 -3.038 -10.976 1.00 84.31 89 ALA A CA 1
ATOM 703 C C . ALA A 1 89 ? 1.010 -1.768 -11.046 1.00 84.31 89 ALA A C 1
ATOM 705 O O . ALA A 1 89 ? 0.489 -0.663 -10.884 1.00 84.31 89 ALA A O 1
ATOM 706 N N . ALA A 1 90 ? 2.310 -1.914 -11.317 1.00 83.81 90 ALA A N 1
ATOM 707 C CA . ALA A 1 90 ? 3.217 -0.805 -11.595 1.00 83.81 90 ALA A CA 1
ATOM 708 C C . ALA A 1 90 ? 3.080 -0.243 -13.026 1.00 83.81 90 ALA A C 1
ATOM 710 O O . ALA A 1 90 ? 3.707 0.764 -13.342 1.00 83.81 90 ALA A O 1
ATOM 711 N N . GLY A 1 91 ? 2.263 -0.854 -13.890 1.00 82.06 91 GLY A N 1
ATOM 712 C CA . GLY A 1 91 ? 2.119 -0.457 -15.293 1.00 82.06 91 GLY A CA 1
ATOM 713 C C . GLY A 1 91 ? 3.322 -0.825 -16.164 1.00 82.06 91 GLY A C 1
ATOM 714 O O . GLY A 1 91 ? 3.488 -0.253 -17.237 1.00 82.06 91 GLY A O 1
ATOM 715 N N . LEU A 1 92 ? 4.163 -1.751 -15.701 1.00 82.69 92 LEU A N 1
ATOM 716 C CA . LEU A 1 92 ? 5.308 -2.263 -16.444 1.00 82.69 92 LEU A CA 1
ATOM 717 C C . LEU A 1 92 ? 4.881 -3.475 -17.279 1.00 82.69 92 LEU A C 1
ATOM 719 O O . LEU A 1 92 ? 4.043 -4.275 -16.849 1.00 82.69 92 LEU A O 1
ATOM 723 N N . GLN A 1 93 ? 5.470 -3.624 -18.464 1.00 76.44 93 GLN A N 1
ATOM 724 C CA . GLN A 1 93 ? 5.288 -4.824 -19.276 1.00 76.44 93 GLN A CA 1
ATOM 725 C C . GLN A 1 93 ? 6.235 -5.914 -18.775 1.00 76.44 93 GLN A C 1
ATOM 727 O O . GLN A 1 93 ? 7.431 -5.685 -18.602 1.00 76.44 93 GLN A O 1
ATOM 732 N N . VAL A 1 94 ? 5.683 -7.096 -18.509 1.00 71.44 94 VAL A N 1
ATOM 733 C CA . VAL A 1 94 ? 6.490 -8.291 -18.267 1.00 71.44 94 VAL A CA 1
ATOM 734 C C . VAL A 1 94 ? 6.860 -8.829 -19.650 1.00 71.44 94 VAL A C 1
ATOM 736 O O . VAL A 1 94 ? 5.937 -9.110 -20.416 1.00 71.44 94 VAL A O 1
ATOM 739 N N . PRO A 1 95 ? 8.151 -8.927 -20.010 1.00 66.56 95 PRO A N 1
ATOM 740 C CA . PRO A 1 95 ? 8.541 -9.605 -21.236 1.00 66.56 95 PRO A CA 1
ATOM 741 C C . PRO A 1 95 ? 8.122 -11.073 -21.119 1.00 66.56 95 PRO A C 1
ATOM 743 O O . PRO A 1 95 ? 8.484 -11.747 -20.154 1.00 66.56 95 PRO A O 1
ATOM 746 N N . ASP A 1 96 ? 7.314 -11.536 -22.070 1.00 58.88 96 ASP A N 1
ATOM 747 C CA . ASP A 1 96 ? 6.946 -12.944 -22.191 1.00 58.88 96 ASP A CA 1
ATOM 748 C C . ASP A 1 96 ? 8.216 -13.688 -22.622 1.00 58.88 96 ASP A C 1
ATOM 750 O O . ASP A 1 96 ? 8.710 -13.504 -23.737 1.00 58.88 96 ASP A O 1
ATOM 754 N N . VAL A 1 97 ? 8.835 -14.410 -21.688 1.00 60.50 97 VAL A N 1
ATOM 755 C CA . VAL A 1 97 ? 10.005 -15.241 -21.985 1.00 60.50 97 VAL A CA 1
ATOM 756 C C . VAL A 1 97 ? 9.472 -16.611 -22.421 1.00 60.50 97 VAL A C 1
ATOM 758 O O . VAL A 1 97 ? 8.721 -17.199 -21.640 1.00 60.50 97 VAL A O 1
ATOM 761 N N . PRO A 1 98 ? 9.799 -17.089 -23.639 1.00 49.75 98 PRO A N 1
ATOM 762 C CA . PRO A 1 98 ? 9.343 -18.383 -24.151 1.00 49.75 98 PRO A CA 1
ATOM 763 C C . PRO A 1 98 ? 9.903 -19.579 -23.372 1.00 49.75 98 PRO A C 1
ATOM 765 O O . PRO A 1 98 ? 11.005 -19.455 -22.786 1.00 49.75 98 PRO A O 1
#

Foldseek 3Di:
DDLVVVCVVVVHDSVVSVVCCVVVVPPDPPPPPPPPPPPDPPPAPPPDPPPPDDLVVSLCSQQPPQWDADPQGIGGNRDDDDPCVSSVVSVHDDPPDD

Radius of gyration: 23.56 Å; chains: 1; bounding box: 53×32×58 Å

Sequence (98 aa):
MNREEIAAYYGVSLARVKRWIAELGVPASHKTKGTNTAPRPVMRPRVADDDGLTLIEKARLILGKRMSRDYRGYLLDGRVVRVDVLVRAAGLQVPDVP

pLDDT: mean 75.11, std 14.36, range [46.78, 90.31]